Protein AF-A0A543Q0C8-F1 (afdb_monomer_lite)

Structure (mmCIF, N/CA/C/O backbone):
data_AF-A0A543Q0C8-F1
#
_entry.id   AF-A0A543Q0C8-F1
#
loop_
_atom_site.group_PDB
_atom_site.id
_atom_site.type_symbol
_atom_site.label_atom_id
_atom_site.label_alt_id
_atom_site.label_comp_id
_atom_site.label_asym_id
_atom_site.label_entity_id
_atom_site.label_seq_id
_atom_site.pdbx_PDB_ins_code
_atom_site.Cartn_x
_atom_site.Cartn_y
_atom_site.Cartn_z
_atom_site.occupancy
_atom_site.B_iso_or_equiv
_atom_site.auth_seq_id
_atom_site.auth_comp_id
_atom_site.auth_asym_id
_atom_site.auth_atom_id
_atom_site.pdbx_PDB_model_num
ATOM 1 N N . MET A 1 1 ? -1.172 13.233 18.278 1.00 73.12 1 MET A N 1
ATOM 2 C CA . MET A 1 1 ? -0.897 12.724 16.924 1.00 73.12 1 MET A CA 1
ATOM 3 C C . MET A 1 1 ? -1.511 11.347 16.857 1.00 73.12 1 MET A C 1
ATOM 5 O O . MET A 1 1 ? -1.367 10.619 17.837 1.00 73.12 1 MET A O 1
ATOM 9 N N . ASN A 1 2 ? -2.264 11.038 15.807 1.00 89.25 2 ASN A N 1
ATOM 10 C CA . ASN A 1 2 ? -2.853 9.710 15.684 1.00 89.25 2 ASN A CA 1
ATOM 11 C C . ASN A 1 2 ? -1.781 8.700 15.258 1.00 89.25 2 ASN A C 1
ATOM 13 O O . ASN A 1 2 ? -0.833 9.066 14.570 1.00 89.25 2 ASN A O 1
ATOM 17 N N . ILE A 1 3 ? -1.917 7.433 15.650 1.00 91.69 3 ILE A N 1
ATOM 18 C CA . ILE A 1 3 ? -0.875 6.421 15.409 1.00 91.69 3 ILE A CA 1
ATOM 19 C C . ILE A 1 3 ? -0.605 6.180 13.914 1.00 91.69 3 ILE A C 1
ATOM 21 O O . ILE A 1 3 ? 0.536 6.011 13.512 1.00 91.69 3 ILE A O 1
ATOM 25 N N . TRP A 1 4 ? -1.637 6.277 13.071 1.00 92.50 4 TRP A N 1
ATOM 26 C CA . TRP A 1 4 ? -1.532 6.164 11.608 1.00 92.50 4 TRP A CA 1
ATOM 27 C C . TRP A 1 4 ? -0.962 7.418 10.915 1.00 92.50 4 TRP A C 1
ATOM 29 O O . TRP A 1 4 ? -0.720 7.413 9.707 1.00 92.50 4 TRP A O 1
ATOM 39 N N . GLU A 1 5 ? -0.773 8.512 11.653 1.00 93.38 5 GLU A N 1
ATOM 40 C CA . GLU A 1 5 ? -0.102 9.728 11.173 1.00 93.38 5 GLU A CA 1
ATOM 41 C C . GLU A 1 5 ? 1.399 9.713 11.495 1.00 93.38 5 GLU A C 1
ATOM 43 O O . GLU A 1 5 ? 2.120 10.603 11.048 1.00 93.38 5 GLU A O 1
ATOM 48 N N . ASP A 1 6 ? 1.873 8.732 12.272 1.00 94.88 6 ASP A N 1
ATOM 49 C CA . ASP A 1 6 ? 3.286 8.595 12.606 1.00 94.88 6 ASP A CA 1
ATOM 50 C C . ASP A 1 6 ? 4.102 8.205 11.362 1.00 94.88 6 ASP A C 1
ATOM 52 O O . ASP A 1 6 ? 3.805 7.178 10.744 1.00 94.88 6 ASP A O 1
ATOM 56 N N . PRO A 1 7 ? 5.138 8.983 10.985 1.00 93.44 7 PRO A N 1
ATOM 57 C CA . PRO A 1 7 ? 6.001 8.652 9.855 1.00 93.44 7 PRO A CA 1
ATOM 58 C C . PRO A 1 7 ? 6.653 7.268 9.956 1.00 93.44 7 PRO A C 1
ATOM 60 O O . PRO A 1 7 ? 6.886 6.635 8.927 1.00 93.44 7 PRO A O 1
ATOM 63 N N . VAL A 1 8 ? 6.941 6.788 11.173 1.00 94.62 8 VAL A N 1
ATOM 64 C CA . VAL A 1 8 ? 7.489 5.441 11.391 1.00 94.62 8 VAL A CA 1
ATOM 65 C C . VAL A 1 8 ? 6.442 4.394 11.029 1.00 94.62 8 VAL A C 1
ATOM 67 O O . VAL A 1 8 ? 6.715 3.528 10.207 1.00 94.62 8 VAL A O 1
ATOM 70 N N . VAL A 1 9 ? 5.212 4.542 11.530 1.00 95.56 9 VAL A N 1
ATOM 71 C CA . VAL A 1 9 ? 4.101 3.631 11.209 1.00 95.56 9 VAL A CA 1
ATOM 72 C C . VAL A 1 9 ? 3.780 3.659 9.713 1.00 95.56 9 VAL A C 1
ATOM 74 O O . VAL A 1 9 ? 3.578 2.614 9.109 1.00 95.56 9 VAL A O 1
ATOM 77 N N . GLN A 1 10 ? 3.783 4.828 9.068 1.00 94.94 10 GLN A N 1
ATOM 78 C CA . GLN A 1 10 ? 3.569 4.935 7.616 1.00 94.94 10 GLN A CA 1
ATOM 79 C C . GLN A 1 10 ? 4.670 4.242 6.804 1.00 94.94 10 GLN A C 1
ATOM 81 O O . GLN A 1 10 ? 4.383 3.641 5.767 1.00 94.94 10 GLN A O 1
ATOM 86 N N . SER A 1 11 ? 5.917 4.302 7.276 1.00 95.00 11 SER A N 1
ATOM 87 C CA . SER A 1 11 ? 7.025 3.554 6.685 1.00 95.00 11 SER A CA 1
ATOM 88 C C . SER A 1 11 ? 6.844 2.046 6.874 1.00 95.00 11 SER A C 1
ATOM 90 O O . SER A 1 11 ? 6.972 1.304 5.903 1.00 95.00 11 SER A O 1
ATOM 92 N N . ASP A 1 12 ? 6.474 1.604 8.078 1.00 95.50 12 ASP A N 1
ATOM 93 C CA . ASP A 1 12 ? 6.226 0.192 8.393 1.00 95.50 12 ASP A CA 1
ATOM 94 C C . ASP A 1 12 ? 5.051 -0.378 7.580 1.00 95.50 12 ASP A C 1
ATOM 96 O O . ASP A 1 12 ? 5.077 -1.536 7.158 1.00 95.50 12 ASP A O 1
ATOM 100 N N . ILE A 1 13 ? 4.033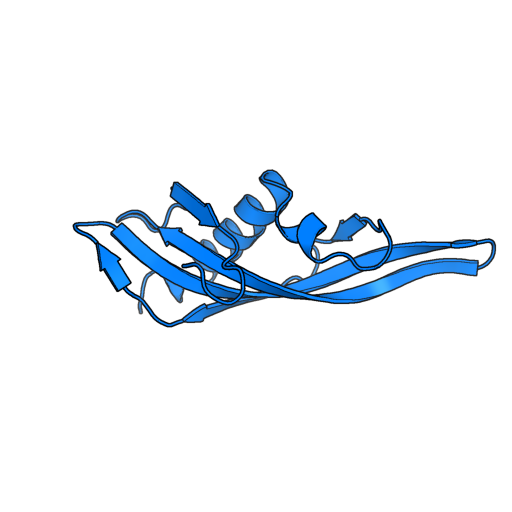 0.443 7.294 1.00 96.19 13 ILE A N 1
ATOM 101 C CA . ILE A 1 13 ? 2.941 0.091 6.380 1.00 96.19 13 ILE A CA 1
ATOM 102 C C . ILE A 1 13 ? 3.488 -0.188 4.982 1.00 96.19 13 ILE A C 1
ATOM 104 O O . ILE A 1 13 ? 3.187 -1.237 4.419 1.00 96.19 13 ILE A O 1
ATOM 108 N N . LEU A 1 14 ? 4.304 0.706 4.418 1.00 95.50 14 LEU A N 1
ATOM 109 C CA . LEU A 1 14 ? 4.895 0.489 3.093 1.00 95.50 14 LEU A CA 1
ATOM 110 C C . LEU A 1 14 ? 5.754 -0.781 3.053 1.00 95.50 14 LEU A C 1
ATOM 112 O O . LEU A 1 14 ? 5.648 -1.548 2.095 1.00 95.50 14 LEU A O 1
ATOM 116 N N . ASP A 1 15 ? 6.541 -1.030 4.100 1.00 95.25 15 ASP A N 1
ATOM 117 C CA . ASP A 1 15 ? 7.384 -2.223 4.215 1.00 95.25 15 ASP A CA 1
ATOM 118 C C . ASP A 1 15 ? 6.530 -3.500 4.267 1.00 95.25 15 ASP A C 1
ATOM 120 O O . ASP A 1 15 ? 6.817 -4.483 3.578 1.00 95.25 15 ASP A O 1
ATOM 124 N N . TYR A 1 16 ? 5.420 -3.475 5.012 1.00 95.50 16 TYR A N 1
ATOM 125 C CA . TYR A 1 16 ? 4.455 -4.573 5.037 1.00 95.50 16 TYR A CA 1
ATOM 126 C C . TYR A 1 16 ? 3.835 -4.814 3.653 1.00 95.50 16 TYR A C 1
ATOM 128 O O . TYR A 1 16 ? 3.762 -5.956 3.191 1.00 95.50 16 TYR A O 1
ATOM 136 N N . LEU A 1 17 ? 3.399 -3.755 2.962 1.00 93.44 17 LEU A N 1
ATOM 137 C CA . LEU A 1 17 ? 2.787 -3.859 1.633 1.00 93.44 17 LEU A CA 1
ATOM 138 C C . LEU A 1 17 ? 3.768 -4.405 0.587 1.00 93.44 17 LEU A C 1
ATOM 140 O O . LEU A 1 17 ? 3.364 -5.196 -0.270 1.00 93.44 17 LEU A O 1
ATOM 144 N N . GLU A 1 18 ? 5.043 -4.021 0.659 1.00 92.12 18 GLU A N 1
ATOM 145 C CA . GLU A 1 18 ? 6.111 -4.576 -0.175 1.00 92.12 18 GLU A CA 1
ATOM 146 C C . GLU A 1 18 ? 6.344 -6.059 0.143 1.00 92.12 18 GLU A C 1
ATOM 148 O O . GLU A 1 18 ? 6.289 -6.902 -0.757 1.00 92.12 18 GLU A O 1
ATOM 153 N N . GLN A 1 19 ? 6.507 -6.406 1.426 1.00 93.00 19 GLN A N 1
ATOM 154 C CA . GLN A 1 19 ? 6.739 -7.782 1.877 1.00 93.00 19 GLN A CA 1
ATOM 155 C C . GLN A 1 19 ? 5.600 -8.730 1.470 1.00 93.00 19 GLN A C 1
ATOM 157 O O . GLN A 1 19 ? 5.842 -9.891 1.128 1.00 93.00 19 GLN A O 1
ATOM 162 N N . LYS A 1 20 ? 4.351 -8.249 1.499 1.00 93.00 20 LYS A N 1
ATOM 163 C CA . LYS A 1 20 ? 3.160 -9.004 1.079 1.00 93.00 20 LYS A CA 1
ATOM 164 C C . LYS A 1 20 ? 2.876 -8.933 -0.421 1.00 93.00 20 LYS A C 1
ATOM 166 O O . LYS A 1 20 ? 1.871 -9.486 -0.859 1.00 93.00 20 LYS A O 1
ATOM 171 N N . GLN A 1 21 ? 3.742 -8.287 -1.205 1.00 89.56 21 GLN A N 1
ATOM 172 C CA . GLN A 1 21 ? 3.583 -8.090 -2.650 1.00 89.56 21 GLN A CA 1
ATOM 173 C C . GLN A 1 21 ? 2.283 -7.361 -3.037 1.00 89.56 21 GLN A C 1
ATOM 175 O O . GLN A 1 21 ? 1.814 -7.460 -4.171 1.00 89.56 21 GLN A O 1
ATOM 180 N N . LEU A 1 22 ? 1.699 -6.583 -2.122 1.00 89.81 22 LEU A N 1
ATOM 181 C CA . LEU A 1 22 ? 0.496 -5.802 -2.402 1.00 89.81 22 LEU A CA 1
ATOM 182 C C . LEU A 1 22 ? 0.804 -4.636 -3.341 1.00 89.81 22 LEU A C 1
ATOM 184 O O . LEU A 1 22 ? 0.000 -4.364 -4.228 1.00 89.81 22 LEU A O 1
ATOM 188 N N . LEU A 1 23 ? 1.988 -4.018 -3.235 1.00 88.75 23 LEU A N 1
ATOM 189 C CA . LEU A 1 23 ? 2.425 -2.980 -4.183 1.00 88.75 23 LEU A CA 1
ATOM 190 C C . LEU A 1 23 ? 2.459 -3.499 -5.630 1.00 88.75 23 LEU A C 1
ATOM 192 O O . LEU A 1 23 ? 2.053 -2.794 -6.552 1.00 88.75 23 LEU A O 1
ATOM 196 N N . ALA A 1 24 ? 2.847 -4.763 -5.831 1.00 88.00 24 ALA A N 1
ATOM 197 C CA . ALA A 1 24 ? 2.869 -5.399 -7.149 1.00 88.00 24 ALA A CA 1
ATOM 198 C C . ALA A 1 24 ? 1.469 -5.551 -7.775 1.00 88.00 24 ALA A C 1
ATOM 200 O O . ALA A 1 24 ? 1.355 -5.725 -8.981 1.00 88.00 24 ALA A O 1
ATOM 201 N N . SER A 1 25 ? 0.390 -5.446 -6.991 1.00 89.06 25 SER A N 1
ATOM 202 C CA . SER A 1 25 ? -0.979 -5.448 -7.533 1.00 89.06 25 SER A CA 1
ATOM 203 C C . SER A 1 25 ? -1.341 -4.143 -8.256 1.00 89.06 25 SER A C 1
ATOM 205 O O . SER A 1 25 ? -2.358 -4.095 -8.944 1.00 89.06 25 SER A O 1
ATOM 207 N N . PHE A 1 26 ? -0.527 -3.095 -8.097 1.00 88.81 26 PHE A N 1
ATOM 208 C CA . PHE A 1 26 ? -0.725 -1.771 -8.697 1.00 88.81 26 PHE A CA 1
ATOM 209 C C . PHE A 1 26 ? 0.278 -1.464 -9.809 1.00 88.81 26 PHE A C 1
ATOM 211 O O . PHE A 1 26 ? 0.252 -0.372 -10.372 1.00 88.81 26 PHE A O 1
ATOM 218 N N . THR A 1 27 ? 1.177 -2.397 -10.126 1.00 89.00 27 THR A N 1
ATOM 219 C CA . THR A 1 27 ? 2.124 -2.223 -11.226 1.00 89.00 27 THR A CA 1
ATOM 220 C C . THR A 1 27 ? 1.420 -2.435 -12.563 1.00 89.00 27 THR A C 1
ATOM 222 O O . THR A 1 27 ? 0.508 -3.251 -12.708 1.00 89.00 27 THR A O 1
ATOM 225 N N . SER A 1 28 ? 1.809 -1.641 -13.554 1.00 79.81 28 SER A N 1
ATOM 226 C CA . SER A 1 28 ? 1.066 -1.505 -14.807 1.00 79.81 28 SER A CA 1
ATOM 227 C C . SER A 1 28 ? 1.517 -2.479 -15.895 1.00 79.81 28 SER A C 1
ATOM 229 O O . SER A 1 28 ? 0.734 -2.800 -16.791 1.00 79.81 28 SER A O 1
ATOM 231 N N . MET A 1 29 ? 2.769 -2.952 -15.843 1.00 74.19 29 MET A N 1
ATOM 232 C CA . MET A 1 29 ? 3.391 -3.686 -16.955 1.00 74.19 29 MET A CA 1
ATOM 233 C C . MET A 1 29 ? 4.256 -4.871 -16.511 1.00 74.19 29 MET A C 1
ATOM 235 O O . MET A 1 29 ? 5.169 -5.283 -17.225 1.00 74.19 29 MET A O 1
ATOM 239 N N . GLY A 1 30 ? 3.980 -5.439 -15.334 1.00 75.25 30 GLY A N 1
ATOM 240 C CA . GLY A 1 30 ? 4.823 -6.496 -14.767 1.00 75.25 30 GLY A CA 1
ATOM 241 C C . GLY A 1 30 ? 6.212 -5.994 -14.361 1.00 75.25 30 GLY A C 1
ATOM 242 O O . GLY A 1 30 ? 7.146 -6.791 -14.271 1.00 75.25 30 GLY A O 1
AT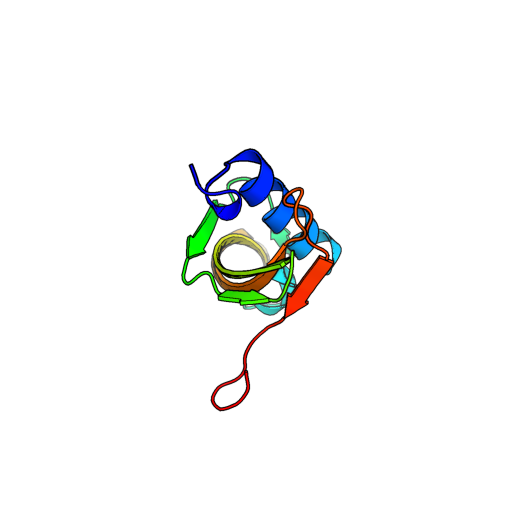OM 243 N N . GLY A 1 31 ? 6.353 -4.682 -14.146 1.00 84.62 31 GLY A N 1
ATOM 244 C CA . GLY A 1 31 ? 7.547 -4.086 -13.575 1.00 84.62 31 GLY A CA 1
ATOM 245 C C . GLY A 1 31 ? 7.686 -4.382 -12.085 1.00 84.62 31 GLY A C 1
ATOM 246 O O . GLY A 1 31 ? 6.793 -4.929 -11.430 1.00 84.62 31 GLY A O 1
ATOM 247 N N . VAL A 1 32 ? 8.843 -4.012 -11.549 1.00 89.56 32 VAL A N 1
ATOM 248 C CA . VAL A 1 32 ? 9.194 -4.214 -10.142 1.00 89.56 32 VAL A CA 1
ATOM 249 C C . VAL A 1 32 ? 8.837 -2.956 -9.362 1.00 89.56 32 VAL A C 1
ATOM 251 O O . VAL A 1 32 ? 9.302 -1.867 -9.694 1.00 89.56 32 VAL A O 1
ATOM 254 N N . ALA A 1 33 ? 8.015 -3.097 -8.324 1.00 90.69 33 ALA A N 1
ATOM 255 C CA . ALA A 1 33 ? 7.730 -2.004 -7.402 1.00 90.69 33 ALA A CA 1
ATOM 256 C C . ALA A 1 33 ? 9.008 -1.596 -6.651 1.00 90.69 33 ALA A C 1
ATOM 258 O O . ALA A 1 33 ? 9.727 -2.451 -6.139 1.00 90.69 33 ALA A O 1
ATOM 259 N N . LEU A 1 34 ? 9.282 -0.295 -6.586 1.00 90.38 34 LEU A N 1
ATOM 260 C CA . LEU A 1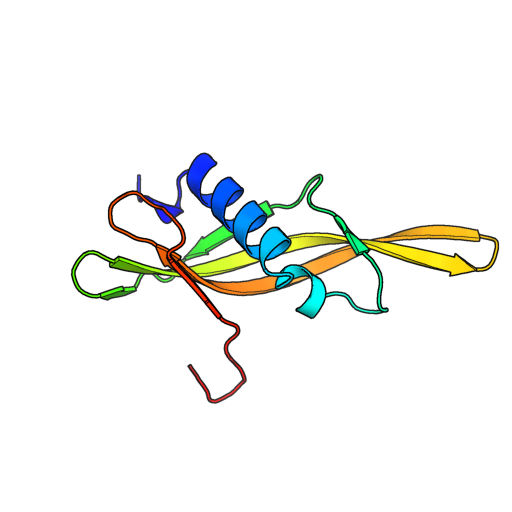 34 ? 10.402 0.284 -5.859 1.00 90.38 34 LEU A CA 1
ATOM 261 C C . LEU A 1 34 ? 9.897 0.953 -4.585 1.00 90.38 34 LEU A C 1
ATOM 263 O O . LEU A 1 34 ? 9.065 1.859 -4.618 1.00 90.38 34 LEU A O 1
ATOM 267 N N . ARG A 1 35 ? 10.469 0.536 -3.458 1.00 88.19 35 ARG A N 1
ATOM 268 C CA . ARG A 1 35 ? 10.242 1.149 -2.148 1.00 88.19 35 ARG A CA 1
ATOM 269 C C . ARG A 1 35 ? 10.904 2.518 -1.989 1.00 88.19 35 ARG A C 1
ATOM 271 O O . ARG A 1 35 ? 10.455 3.340 -1.185 1.00 88.19 35 ARG A O 1
ATOM 278 N N . GLU A 1 36 ? 11.983 2.755 -2.730 1.00 87.56 36 GLU A N 1
ATOM 279 C CA . GLU A 1 36 ? 12.731 4.010 -2.710 1.00 87.56 36 GLU A CA 1
ATOM 280 C C . GLU A 1 36 ? 11.830 5.178 -3.137 1.00 87.56 36 GLU A C 1
ATOM 282 O O . GLU A 1 36 ? 11.228 5.154 -4.207 1.00 87.56 36 GLU A O 1
ATOM 287 N N . GLY A 1 37 ? 11.723 6.201 -2.285 1.00 85.50 37 GLY A N 1
ATOM 288 C CA . GLY A 1 37 ? 10.901 7.383 -2.560 1.00 85.50 37 GLY A CA 1
ATOM 289 C C . GLY A 1 37 ? 9.388 7.172 -2.434 1.00 85.50 37 GLY A C 1
ATOM 290 O O . GLY A 1 37 ? 8.647 8.128 -2.664 1.00 85.50 37 GLY A O 1
ATOM 291 N N . ALA A 1 38 ? 8.931 5.975 -2.047 1.00 93.00 38 ALA A N 1
ATOM 292 C CA . ALA A 1 38 ? 7.516 5.706 -1.825 1.00 93.00 38 ALA A CA 1
ATOM 293 C C . ALA A 1 38 ? 6.966 6.513 -0.638 1.00 93.00 38 ALA A C 1
ATOM 295 O O . ALA A 1 38 ? 7.641 6.669 0.386 1.00 93.00 38 ALA A O 1
ATOM 296 N N . GLN A 1 39 ? 5.734 7.000 -0.768 1.00 94.69 39 GLN A N 1
ATOM 297 C CA . GLN A 1 39 ? 5.034 7.748 0.275 1.00 94.69 39 GLN A CA 1
ATOM 298 C C . GLN A 1 39 ? 3.712 7.065 0.609 1.00 94.69 39 GLN A C 1
ATOM 300 O O . GLN A 1 39 ? 3.107 6.403 -0.232 1.00 94.69 39 GLN A O 1
ATOM 305 N N . CYS A 1 40 ? 3.271 7.225 1.853 1.00 94.81 40 CYS A N 1
ATOM 306 C CA . CYS A 1 40 ? 2.023 6.668 2.351 1.00 94.81 40 CYS A CA 1
ATOM 307 C C . CYS A 1 40 ? 1.291 7.714 3.185 1.00 94.81 40 CYS A C 1
ATOM 309 O O . CYS A 1 40 ? 1.884 8.378 4.031 1.00 94.81 40 CYS A O 1
ATOM 311 N N . HIS A 1 41 ? -0.010 7.838 2.958 1.00 96.00 41 HIS A N 1
ATOM 312 C CA . HIS A 1 41 ? -0.895 8.709 3.707 1.00 96.00 41 HIS A CA 1
ATOM 313 C C . HIS A 1 41 ? -2.157 7.945 4.099 1.00 96.00 41 HIS A C 1
ATOM 315 O O . HIS A 1 41 ? -2.885 7.455 3.237 1.00 96.00 41 HIS A O 1
ATOM 321 N N . CYS A 1 42 ? -2.428 7.859 5.399 1.00 95.44 42 CYS A N 1
ATOM 322 C CA . CYS A 1 42 ? -3.559 7.107 5.933 1.00 95.44 42 CYS A CA 1
ATOM 323 C C . CYS A 1 42 ? -4.650 8.034 6.475 1.00 95.44 42 CYS A C 1
ATOM 325 O O . CYS A 1 42 ? -4.374 9.052 7.110 1.00 95.44 42 CYS A O 1
ATOM 327 N N . SER A 1 43 ? -5.902 7.667 6.219 1.00 94.50 43 SER A N 1
ATOM 328 C CA . SER A 1 43 ? -7.096 8.447 6.548 1.00 94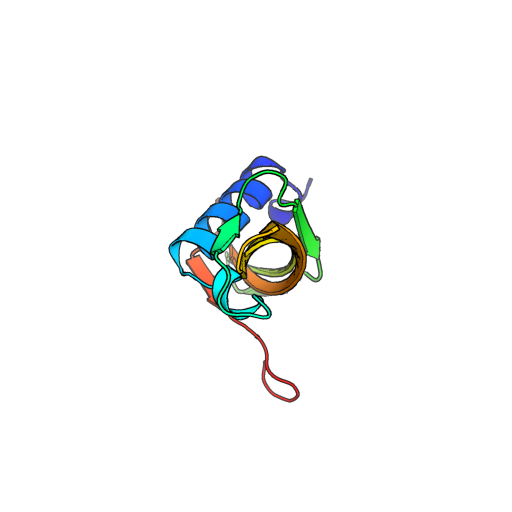.50 43 SER A CA 1
ATOM 329 C C . SER A 1 43 ? -8.276 7.523 6.875 1.00 94.50 43 SER A C 1
ATOM 331 O O . SER A 1 43 ? -8.134 6.303 6.839 1.00 94.50 43 SER A O 1
ATOM 333 N N . LEU A 1 44 ? -9.440 8.103 7.190 1.00 93.19 44 LEU A N 1
ATOM 334 C CA . LEU A 1 44 ? -10.691 7.374 7.459 1.00 93.19 44 LEU A CA 1
ATOM 335 C C . LEU A 1 44 ? -10.550 6.272 8.534 1.00 93.19 44 LEU A C 1
ATOM 337 O O . LEU A 1 44 ? -10.803 5.105 8.242 1.00 93.19 44 LEU A O 1
ATOM 341 N N . PRO A 1 45 ? -10.134 6.616 9.766 1.00 95.00 45 PRO A N 1
ATOM 342 C CA . PRO A 1 45 ? -9.971 5.629 10.824 1.00 95.00 45 PRO A CA 1
ATOM 343 C C . PRO A 1 45 ? -11.320 5.052 11.277 1.00 95.00 45 PRO A C 1
ATOM 345 O O . PRO A 1 45 ? -12.257 5.789 11.591 1.00 95.00 45 PRO A O 1
ATOM 348 N N . GLU A 1 46 ? -11.379 3.731 11.387 1.00 95.38 46 GLU A N 1
ATOM 349 C CA . GLU A 1 46 ? -12.463 2.969 11.998 1.00 95.38 46 GLU A CA 1
ATOM 350 C C . GLU A 1 46 ? -11.904 2.137 13.156 1.00 95.38 46 GLU A C 1
ATOM 352 O O . GLU A 1 46 ? -10.998 1.326 12.982 1.00 95.38 46 GLU A O 1
ATOM 357 N N . HIS A 1 47 ? -12.438 2.330 14.360 1.00 93.88 47 HIS A N 1
ATOM 358 C CA . HIS A 1 47 ? -11.982 1.606 15.545 1.00 93.88 47 HIS A CA 1
ATOM 359 C C . HIS A 1 47 ? -12.766 0.305 15.734 1.00 93.88 47 HIS A C 1
ATOM 361 O O . HIS A 1 47 ? -13.992 0.324 15.852 1.00 93.88 47 HIS A O 1
ATOM 367 N N . VAL A 1 48 ? -12.049 -0.815 15.843 1.00 92.44 48 VAL A N 1
ATOM 368 C CA . VAL A 1 48 ? -12.618 -2.150 16.069 1.00 92.44 48 VAL A CA 1
ATOM 369 C C . VAL A 1 48 ? -11.960 -2.758 17.307 1.00 92.44 48 VAL A C 1
ATOM 371 O O . VAL A 1 48 ? -10.879 -3.340 17.255 1.00 92.44 48 VAL A O 1
ATOM 374 N N . GLY A 1 49 ? -12.602 -2.593 18.465 1.00 92.62 49 GLY A N 1
ATOM 375 C CA . GLY A 1 49 ? -12.010 -2.982 19.747 1.00 92.62 49 GLY A CA 1
ATOM 376 C C . GLY A 1 49 ? -10.757 -2.156 20.056 1.00 92.62 49 GLY A C 1
ATOM 377 O O . GLY A 1 49 ? -10.850 -0.940 20.204 1.00 92.62 49 GLY A O 1
ATOM 378 N N . ASN A 1 50 ? -9.602 -2.822 20.151 1.00 93.44 50 ASN A N 1
ATOM 379 C CA . ASN A 1 50 ? -8.297 -2.180 20.372 1.00 93.44 50 ASN A CA 1
ATOM 380 C C . ASN A 1 50 ? -7.508 -1.955 19.069 1.00 93.44 50 ASN A C 1
ATOM 382 O O . ASN A 1 50 ? -6.376 -1.481 19.121 1.00 93.44 50 ASN A O 1
ATOM 386 N N . GLU A 1 51 ? -8.075 -2.332 17.926 1.00 95.44 51 GLU A N 1
ATOM 387 C CA . GLU A 1 51 ? -7.469 -2.157 16.610 1.00 95.44 51 GLU A CA 1
ATOM 388 C C . GLU A 1 51 ? -8.063 -0.927 15.916 1.00 95.44 51 GLU A C 1
ATOM 390 O O . GLU A 1 51 ? -9.166 -0.464 16.237 1.00 95.44 51 GLU A O 1
ATOM 395 N N . VAL A 1 52 ? -7.338 -0.408 14.930 1.00 95.94 52 VAL A N 1
ATOM 396 C CA . VAL A 1 52 ? -7.832 0.633 14.030 1.00 95.94 52 VAL A CA 1
ATOM 397 C C . VAL A 1 52 ? -7.631 0.201 12.585 1.00 95.94 52 VAL A C 1
ATOM 399 O O . VAL A 1 52 ? -6.558 -0.253 12.196 1.00 95.94 52 VAL A O 1
ATOM 402 N N . ILE A 1 53 ? -8.681 0.327 11.786 1.00 96.31 53 ILE A N 1
ATOM 403 C CA . ILE A 1 53 ? -8.652 0.135 10.342 1.00 96.31 53 ILE A CA 1
ATOM 404 C C . ILE A 1 53 ? -8.544 1.518 9.707 1.00 96.31 53 ILE A C 1
ATOM 406 O O . ILE A 1 53 ? -9.288 2.424 10.067 1.00 96.31 53 ILE A O 1
ATOM 410 N N . VAL A 1 54 ? -7.614 1.695 8.777 1.00 96.06 54 VAL A N 1
ATOM 411 C CA . VAL A 1 54 ? -7.394 2.955 8.058 1.00 96.06 54 VAL A CA 1
ATOM 412 C C . VAL A 1 54 ? -7.323 2.704 6.558 1.00 96.06 54 VAL A C 1
ATOM 414 O O . VAL A 1 54 ? -6.878 1.646 6.116 1.00 96.06 54 VAL A O 1
ATOM 417 N N . LEU A 1 55 ? -7.724 3.693 5.763 1.00 95.88 55 LEU A N 1
ATOM 418 C CA . LEU A 1 55 ? -7.488 3.712 4.323 1.00 95.88 55 LEU A CA 1
ATOM 419 C C . LEU A 1 55 ? -6.166 4.425 4.040 1.00 95.88 55 LEU A C 1
ATOM 421 O O . LEU A 1 55 ? -6.066 5.641 4.220 1.00 95.88 55 LEU A O 1
ATOM 425 N N . CYS A 1 56 ? -5.173 3.682 3.561 1.00 95.75 56 CYS A N 1
ATOM 426 C CA . CYS A 1 56 ? -3.869 4.211 3.189 1.00 95.75 56 CYS A CA 1
ATOM 427 C C . CYS A 1 56 ? -3.758 4.362 1.671 1.00 95.75 56 CYS A C 1
ATOM 429 O O . CYS A 1 56 ? -3.895 3.398 0.916 1.00 95.75 56 CYS A O 1
ATOM 431 N N . GLN A 1 57 ? -3.508 5.592 1.236 1.00 95.38 57 GLN A N 1
ATOM 432 C CA . GLN A 1 57 ? -3.138 5.940 -0.129 1.00 95.38 57 GLN A CA 1
ATOM 433 C C . GLN A 1 57 ? -1.619 5.982 -0.212 1.00 95.38 57 GLN A C 1
ATOM 435 O O . GLN A 1 57 ? -0.971 6.537 0.674 1.00 95.38 57 GLN A O 1
ATOM 440 N N . PHE A 1 58 ? -1.047 5.418 -1.264 1.00 94.12 58 PHE A N 1
ATOM 441 C CA . PHE A 1 58 ? 0.398 5.409 -1.442 1.00 94.12 58 PHE A CA 1
ATOM 442 C C . PHE A 1 58 ? 0.778 5.689 -2.887 1.00 94.12 58 PHE A C 1
ATOM 444 O O . PHE A 1 58 ? 0.036 5.358 -3.816 1.00 94.12 58 PHE A O 1
ATOM 451 N N . ASP A 1 59 ? 1.954 6.276 -3.061 1.00 94.94 59 ASP A N 1
ATOM 452 C CA . ASP A 1 59 ? 2.617 6.427 -4.347 1.00 94.94 59 ASP A CA 1
ATOM 453 C C . ASP A 1 59 ? 4.023 5.841 -4.282 1.00 94.94 59 ASP A C 1
ATOM 455 O O . ASP A 1 59 ? 4.692 5.900 -3.251 1.00 94.94 59 ASP A O 1
ATOM 459 N N . PHE A 1 60 ? 4.451 5.230 -5.379 1.00 94.50 60 PHE A N 1
ATOM 460 C CA . PHE A 1 60 ? 5.752 4.582 -5.495 1.00 94.50 60 PHE A CA 1
ATOM 461 C C . PHE A 1 60 ? 6.205 4.574 -6.957 1.00 94.50 60 PHE A C 1
ATOM 463 O O . PHE A 1 60 ? 5.429 4.888 -7.864 1.00 94.50 60 PHE A O 1
ATOM 470 N N . GLU A 1 61 ? 7.465 4.231 -7.201 1.00 94.38 61 GLU A N 1
ATOM 471 C CA . GLU A 1 61 ? 7.980 4.051 -8.559 1.00 94.38 61 GLU A CA 1
ATOM 472 C C . GLU A 1 61 ? 7.930 2.569 -8.957 1.00 94.38 61 GLU A C 1
ATOM 474 O O . GLU A 1 61 ? 8.256 1.688 -8.174 1.00 94.38 61 GLU A O 1
ATOM 479 N N . GLU A 1 62 ? 7.541 2.270 -10.188 1.00 93.19 62 GLU A N 1
ATOM 480 C CA . GLU A 1 62 ? 7.666 0.961 -10.826 1.00 93.19 62 GLU A CA 1
ATOM 481 C C . GLU A 1 62 ? 8.831 1.020 -11.813 1.00 93.19 62 GLU A C 1
ATOM 483 O O . GLU A 1 62 ? 8.875 1.902 -12.674 1.00 93.19 62 GLU A O 1
ATOM 488 N N . LEU A 1 63 ? 9.758 0.068 -11.714 1.00 92.31 63 LEU A N 1
ATOM 489 C CA . LEU A 1 63 ? 10.818 -0.130 -12.693 1.00 92.31 63 LEU A CA 1
ATOM 490 C C . LEU A 1 63 ? 10.343 -1.094 -13.784 1.00 92.31 63 LEU A C 1
ATOM 492 O O . LEU A 1 63 ? 10.074 -2.264 -13.507 1.00 92.31 63 LEU A O 1
ATOM 496 N N . VAL A 1 64 ? 10.254 -0.611 -15.022 1.00 90.81 64 VAL A N 1
ATOM 497 C CA . VAL A 1 64 ? 9.765 -1.379 -16.174 1.00 90.81 64 VAL A CA 1
ATOM 498 C C . VAL A 1 64 ? 10.868 -1.532 -17.222 1.00 90.81 64 VAL A C 1
ATOM 500 O O . VAL A 1 64 ? 11.407 -0.519 -17.676 1.00 90.81 64 VAL A O 1
ATOM 503 N N . PRO A 1 65 ? 11.177 -2.758 -17.678 1.00 86.56 65 PRO A N 1
ATOM 504 C CA . PRO A 1 65 ? 12.131 -2.958 -18.762 1.00 86.56 65 PRO A CA 1
ATOM 505 C C . PRO A 1 65 ? 11.553 -2.457 -20.092 1.00 86.56 65 PRO A C 1
ATOM 507 O O . PRO A 1 65 ? 10.524 -2.950 -20.558 1.00 86.56 65 PRO A O 1
ATOM 510 N N . PHE A 1 66 ? 12.228 -1.502 -20.741 1.00 83.81 66 PHE A N 1
ATOM 511 C CA . PHE A 1 66 ? 11.779 -0.914 -22.008 1.00 83.81 66 PHE A CA 1
ATOM 512 C C . PHE A 1 66 ? 12.719 -1.256 -23.174 1.00 83.81 66 PHE A C 1
ATOM 514 O O . PHE A 1 66 ? 13.371 -0.403 -23.783 1.00 83.81 66 PHE A O 1
ATOM 521 N N . GLY A 1 67 ? 12.788 -2.549 -23.504 1.00 80.44 67 GLY A N 1
ATOM 522 C CA . GLY A 1 67 ? 13.569 -3.053 -24.637 1.00 80.44 67 GLY A CA 1
ATOM 523 C C . GLY A 1 67 ? 15.037 -2.605 -24.601 1.00 80.44 67 GLY A C 1
ATOM 524 O O . GLY A 1 67 ? 15.686 -2.637 -23.561 1.00 80.44 67 GLY A O 1
ATOM 525 N N . ALA A 1 68 ? 15.571 -2.168 -25.745 1.00 76.88 68 ALA A N 1
ATOM 526 C CA . ALA A 1 68 ? 16.963 -1.720 -25.862 1.00 76.88 68 ALA A CA 1
ATOM 527 C C . ALA A 1 68 ? 17.239 -0.332 -25.246 1.00 76.88 68 ALA A C 1
ATOM 529 O O . ALA A 1 68 ? 18.392 0.092 -25.212 1.00 76.88 68 ALA A O 1
ATOM 530 N N . ALA A 1 69 ? 16.207 0.386 -24.787 1.00 77.75 69 ALA A N 1
ATOM 531 C CA . ALA A 1 69 ? 16.352 1.723 -24.210 1.00 77.75 69 ALA A CA 1
ATOM 532 C C . ALA A 1 69 ? 16.696 1.707 -22.708 1.00 77.75 69 ALA A C 1
ATOM 534 O O . ALA A 1 69 ? 16.955 2.767 -22.142 1.00 77.75 69 ALA A O 1
ATOM 535 N N . GLY A 1 70 ? 16.726 0.524 -22.081 1.00 81.88 70 GLY A N 1
ATOM 536 C CA . GLY A 1 70 ? 16.953 0.360 -20.645 1.00 81.88 70 GLY A CA 1
ATOM 537 C C . GLY A 1 70 ? 15.672 0.467 -19.818 1.00 81.88 70 GLY A C 1
ATOM 538 O O . GLY A 1 70 ? 14.571 0.606 -20.355 1.00 81.88 70 GLY A O 1
ATOM 539 N N . ASP A 1 71 ? 15.822 0.360 -18.501 1.00 88.62 71 ASP A N 1
ATOM 540 C CA . ASP A 1 71 ? 14.692 0.391 -17.576 1.00 88.62 71 ASP A CA 1
ATOM 541 C C . ASP A 1 71 ? 14.137 1.813 -17.420 1.00 88.62 71 ASP A C 1
ATOM 543 O O . ASP A 1 71 ? 14.886 2.788 -17.311 1.00 88.62 71 ASP A O 1
ATOM 547 N N . GLN A 1 72 ? 12.811 1.933 -17.380 1.00 90.31 72 GLN A N 1
ATOM 548 C CA . GLN A 1 72 ? 12.108 3.182 -17.103 1.00 90.31 72 GLN A CA 1
ATOM 549 C C . GLN A 1 72 ? 11.442 3.151 -15.735 1.00 90.31 72 GLN A C 1
ATOM 551 O O . GLN A 1 72 ? 10.948 2.116 -15.299 1.00 90.31 72 GLN A O 1
ATOM 556 N N . ARG A 1 73 ? 11.407 4.311 -15.076 1.00 92.56 73 ARG A N 1
ATOM 557 C CA . ARG A 1 73 ? 10.694 4.515 -13.813 1.00 92.56 73 ARG A CA 1
ATOM 558 C C . ARG A 1 73 ? 9.345 5.160 -14.097 1.00 92.56 73 ARG A C 1
ATOM 560 O O . ARG A 1 73 ? 9.289 6.236 -14.689 1.00 92.56 73 ARG A O 1
ATOM 567 N N . LEU A 1 74 ? 8.271 4.508 -13.677 1.00 91.88 74 LEU A N 1
ATOM 568 C CA . LEU A 1 74 ? 6.903 5.002 -13.807 1.00 91.88 74 LEU A CA 1
ATOM 569 C C . LEU A 1 74 ? 6.307 5.221 -12.426 1.00 91.88 74 LEU A C 1
ATOM 571 O O . LEU A 1 74 ? 6.463 4.381 -11.550 1.00 91.88 74 LEU A O 1
ATOM 575 N N . ARG A 1 75 ? 5.600 6.331 -12.218 1.00 93.44 75 ARG A N 1
ATOM 576 C CA . ARG A 1 75 ? 4.929 6.571 -10.940 1.00 93.44 75 ARG A CA 1
ATOM 577 C C . ARG A 1 75 ? 3.608 5.815 -10.892 1.00 93.44 75 ARG A C 1
ATOM 579 O O . ARG A 1 75 ? 2.751 6.028 -11.746 1.00 93.44 75 ARG A O 1
ATOM 586 N N . GLN A 1 76 ? 3.451 4.990 -9.866 1.00 94.06 76 GLN A N 1
ATOM 587 C CA . GLN A 1 76 ? 2.236 4.249 -9.562 1.00 94.06 76 GLN A CA 1
ATOM 588 C C . GLN A 1 76 ? 1.587 4.780 -8.290 1.00 94.06 76 GLN A C 1
ATOM 590 O O . GLN A 1 76 ? 2.238 5.405 -7.450 1.00 94.06 76 GLN A O 1
ATOM 595 N N . GLN A 1 77 ? 0.282 4.552 -8.177 1.00 93.50 77 GLN A N 1
ATOM 596 C CA . GLN A 1 77 ? -0.519 4.966 -7.033 1.00 93.50 77 GLN A CA 1
ATOM 597 C C . GLN A 1 77 ? -1.523 3.873 -6.691 1.00 93.50 77 GLN A C 1
ATOM 599 O O . GLN A 1 77 ? -2.057 3.208 -7.581 1.00 93.50 77 GLN A O 1
ATOM 604 N N . GLY A 1 78 ? -1.799 3.710 -5.404 1.00 91.69 78 GLY A N 1
ATOM 605 C CA . GLY A 1 78 ? -2.714 2.692 -4.918 1.00 91.69 78 GLY A CA 1
ATOM 606 C C . GLY A 1 78 ? -3.416 3.097 -3.636 1.00 91.69 78 GLY A C 1
ATOM 607 O O . GLY A 1 78 ? -3.082 4.094 -2.995 1.00 91.69 78 GLY A O 1
ATOM 608 N N . GLN A 1 79 ? -4.432 2.314 -3.288 1.00 94.31 79 GLN A N 1
ATOM 609 C CA . GLN A 1 79 ? -5.166 2.450 -2.037 1.00 94.31 79 GLN A CA 1
ATOM 610 C C . GLN A 1 79 ? -5.389 1.072 -1.430 1.00 94.31 79 GLN A C 1
ATOM 612 O O . GLN A 1 79 ? -5.775 0.133 -2.128 1.00 94.31 79 GLN A O 1
ATOM 617 N N . VAL A 1 80 ? -5.163 0.959 -0.128 1.00 94.44 80 VAL A N 1
ATOM 618 C CA . VAL A 1 80 ? -5.298 -0.289 0.623 1.00 94.44 80 VAL A CA 1
ATOM 619 C C . VAL A 1 80 ? -5.878 0.015 1.997 1.00 94.44 80 VAL A C 1
ATOM 621 O O . VAL A 1 80 ? -5.549 1.034 2.607 1.00 94.44 80 VAL A O 1
ATOM 624 N N . HIS A 1 81 ? -6.759 -0.853 2.480 1.00 95.50 81 HIS A N 1
ATOM 625 C CA . HIS A 1 81 ? -7.169 -0.811 3.876 1.00 95.50 81 HIS A CA 1
ATOM 626 C C . HIS A 1 81 ? -6.125 -1.539 4.705 1.00 95.50 81 HIS A C 1
ATOM 628 O O . HIS A 1 81 ? -5.699 -2.633 4.338 1.00 95.50 81 HIS A O 1
ATOM 634 N N . VAL A 1 82 ? -5.722 -0.931 5.810 1.00 96.62 82 VAL A N 1
ATOM 635 C CA . VAL A 1 82 ? -4.712 -1.461 6.718 1.00 96.62 82 VAL A CA 1
ATOM 636 C C . VAL A 1 82 ? -5.319 -1.552 8.100 1.00 96.62 82 VAL A C 1
ATOM 638 O O . VAL A 1 82 ? -5.932 -0.598 8.575 1.00 96.62 82 VAL A O 1
ATOM 641 N N . ARG A 1 83 ? -5.129 -2.692 8.754 1.00 97.06 83 ARG A N 1
ATOM 642 C CA . ARG A 1 83 ? -5.456 -2.874 10.160 1.00 97.06 83 ARG A CA 1
ATOM 643 C C . ARG A 1 83 ? -4.195 -2.738 10.995 1.00 97.06 83 ARG A C 1
ATOM 645 O O . ARG A 1 83 ? -3.217 -3.449 10.770 1.00 97.06 83 ARG A O 1
ATOM 652 N N . LEU A 1 84 ? -4.248 -1.827 11.955 1.00 97.12 84 LEU A N 1
ATOM 653 C CA . LEU A 1 84 ? -3.197 -1.569 12.924 1.00 97.12 84 LEU A CA 1
ATOM 654 C C . LEU A 1 84 ? -3.646 -2.052 14.302 1.00 97.12 84 LEU A C 1
ATOM 656 O O . LEU A 1 84 ? -4.786 -1.815 14.716 1.00 97.12 84 LEU A O 1
ATOM 660 N N . ASP A 1 85 ? -2.740 -2.706 15.018 1.00 95.06 85 ASP A N 1
ATOM 661 C CA . ASP A 1 85 ? -2.935 -3.019 16.428 1.00 95.06 85 ASP A CA 1
ATOM 662 C C . ASP A 1 85 ? -2.774 -1.765 17.313 1.00 95.06 85 ASP A C 1
ATOM 664 O O . ASP A 1 85 ? -2.487 -0.658 16.846 1.00 95.06 85 ASP A O 1
ATOM 668 N N . ALA A 1 86 ? -2.931 -1.936 18.627 1.00 91.69 86 ALA A N 1
ATOM 669 C CA . ALA A 1 86 ? -2.785 -0.846 19.594 1.00 91.69 86 ALA A CA 1
ATOM 670 C C . ALA A 1 86 ? -1.372 -0.220 19.633 1.00 91.69 86 ALA A C 1
ATOM 672 O O . ALA A 1 86 ? -1.208 0.871 20.180 1.00 91.69 86 ALA A O 1
ATOM 673 N N . ASN A 1 87 ? -0.362 -0.897 19.076 1.00 92.62 87 ASN A N 1
ATOM 674 C CA . ASN A 1 87 ? 1.026 -0.444 19.002 1.00 92.62 87 ASN A CA 1
ATOM 675 C C . ASN A 1 87 ? 1.384 0.130 17.623 1.00 92.62 87 ASN A C 1
ATOM 677 O O . ASN A 1 87 ? 2.522 0.552 17.429 1.00 92.62 87 ASN A O 1
ATOM 681 N N . GLY A 1 88 ? 0.442 0.152 16.675 1.00 92.69 88 GLY A N 1
ATOM 682 C CA . GLY A 1 88 ? 0.672 0.643 15.318 1.00 92.69 88 GLY A CA 1
ATOM 683 C C . GLY A 1 88 ? 1.307 -0.392 14.395 1.00 92.69 88 GLY A C 1
ATOM 684 O O . GLY A 1 88 ? 1.719 -0.037 13.295 1.00 92.69 88 GLY A O 1
ATOM 685 N N . GLN A 1 89 ? 1.385 -1.661 14.808 1.00 96.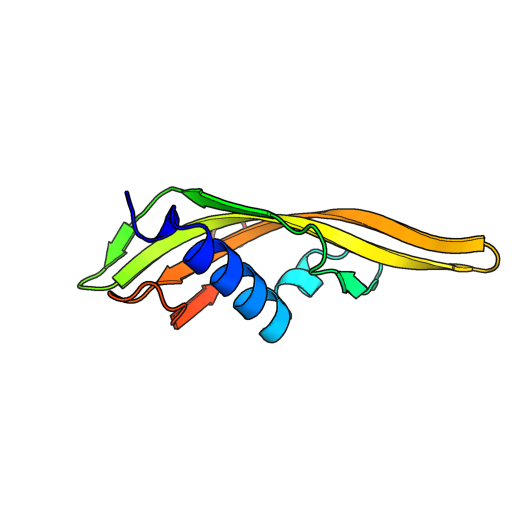12 89 GLN A N 1
ATOM 686 C CA . GLN A 1 89 ? 1.850 -2.738 13.941 1.00 96.12 89 GLN A CA 1
ATOM 687 C C . GLN A 1 89 ? 0.746 -3.163 12.983 1.00 96.12 89 GLN A C 1
ATOM 689 O O . GLN A 1 89 ? -0.412 -3.318 13.374 1.00 96.12 89 GLN A O 1
ATOM 694 N N . VAL A 1 90 ? 1.122 -3.402 11.729 1.00 96.12 90 VAL A N 1
ATOM 695 C CA . VAL A 1 90 ? 0.200 -3.894 10.707 1.00 96.12 90 VAL A CA 1
ATOM 696 C C . VAL A 1 90 ? -0.135 -5.361 10.966 1.00 96.12 90 VAL A C 1
ATOM 698 O O . VAL A 1 90 ? 0.726 -6.234 10.837 1.00 96.12 90 VAL A O 1
ATOM 701 N N . SER A 1 91 ? -1.393 -5.644 11.306 1.00 94.62 91 SER A N 1
ATOM 702 C CA . SER A 1 91 ? -1.883 -7.013 11.492 1.00 94.62 91 SER A CA 1
ATOM 703 C C . SER A 1 91 ? -2.467 -7.601 10.206 1.00 94.62 91 SER A C 1
ATOM 705 O O . SER A 1 91 ? -2.297 -8.794 9.951 1.00 94.62 91 SER A O 1
ATOM 707 N N . ASP A 1 92 ? -3.088 -6.771 9.364 1.00 94.81 92 ASP A N 1
ATOM 708 C CA . ASP A 1 92 ? -3.673 -7.184 8.085 1.00 94.81 92 ASP A CA 1
ATOM 709 C C . ASP A 1 92 ? -3.758 -6.015 7.088 1.00 94.81 92 ASP A C 1
ATOM 711 O O . ASP A 1 92 ? -3.795 -4.848 7.487 1.00 94.81 92 ASP A O 1
ATOM 715 N N . ALA A 1 93 ? -3.819 -6.325 5.792 1.00 95.19 93 ALA A N 1
ATOM 716 C CA . ALA A 1 93 ? -4.057 -5.342 4.740 1.00 95.19 93 ALA A CA 1
ATOM 717 C C . ALA A 1 93 ? -4.810 -5.951 3.551 1.00 95.19 93 ALA A C 1
ATOM 719 O O . ALA A 1 93 ? -4.481 -7.043 3.084 1.00 95.19 93 ALA A O 1
ATOM 720 N N . TRP A 1 94 ? -5.797 -5.229 3.015 1.00 93.56 94 TRP A N 1
ATOM 721 C CA . TRP A 1 94 ? -6.620 -5.719 1.908 1.00 93.56 94 TRP A CA 1
ATOM 722 C C . TRP A 1 94 ? -7.022 -4.634 0.912 1.00 93.56 94 TRP A C 1
ATOM 724 O O . TRP A 1 94 ? -7.174 -3.449 1.218 1.00 93.56 94 TRP A O 1
ATOM 734 N N . LEU A 1 95 ? -7.231 -5.086 -0.322 1.00 89.06 95 LEU A N 1
ATOM 735 C CA . LEU A 1 95 ? -7.750 -4.280 -1.415 1.00 89.06 95 LEU A CA 1
ATOM 736 C C . LEU A 1 95 ? -9.266 -4.376 -1.427 1.00 89.06 95 LEU A C 1
ATOM 738 O O . LEU A 1 95 ? -9.819 -5.468 -1.568 1.00 89.06 95 LEU A O 1
ATOM 742 N N . CYS A 1 96 ? -9.940 -3.237 -1.346 1.00 79.69 96 CYS A N 1
ATOM 743 C CA . CYS A 1 96 ? -11.363 -3.216 -1.627 1.00 79.69 96 CYS A CA 1
ATOM 744 C C . CYS A 1 96 ? -11.607 -3.220 -3.129 1.00 79.69 96 CYS A C 1
ATOM 746 O O . CYS A 1 96 ? -10.998 -2.458 -3.882 1.00 79.69 96 CYS A O 1
ATOM 748 N N . ARG A 1 97 ? -12.538 -4.065 -3.564 1.00 68.62 97 ARG A N 1
ATOM 749 C CA . ARG A 1 97 ? -13.057 -4.020 -4.932 1.00 68.62 97 ARG A CA 1
ATOM 750 C C . ARG A 1 97 ? -14.311 -3.146 -4.958 1.00 68.62 97 ARG A C 1
ATOM 752 O O . ARG A 1 97 ? -14.998 -3.047 -3.941 1.00 68.62 97 ARG A O 1
ATOM 759 N N . PRO A 1 98 ? -14.664 -2.540 -6.104 1.00 56.75 98 PRO A N 1
ATOM 760 C CA . PRO A 1 98 ? -15.941 -1.847 -6.239 1.00 56.75 98 PRO A CA 1
ATOM 761 C C . PRO A 1 98 ? -17.105 -2.753 -5.801 1.00 56.75 98 PRO A C 1
ATOM 763 O O . PRO A 1 98 ? -17.297 -3.828 -6.366 1.00 56.75 98 PRO A O 1
ATOM 766 N N . GLY A 1 99 ? -17.853 -2.333 -4.774 1.00 56.62 99 GLY A N 1
ATOM 767 C CA . GLY A 1 99 ? -18.989 -3.082 -4.214 1.00 56.62 99 GLY A CA 1
ATOM 768 C C . GLY A 1 99 ? -18.649 -4.100 -3.115 1.00 56.62 99 GLY A C 1
ATOM 769 O O . GLY A 1 99 ? -19.543 -4.823 -2.691 1.00 56.62 99 GLY A O 1
ATOM 770 N N . SER A 1 100 ? -17.393 -4.169 -2.663 1.00 54.16 100 SER A N 1
ATOM 771 C CA . SER A 1 100 ? -16.944 -5.080 -1.603 1.00 54.16 100 SER A CA 1
ATOM 772 C C . SER A 1 100 ? -15.800 -4.463 -0.792 1.00 54.16 100 SER A C 1
ATOM 774 O O . SER A 1 100 ? -14.634 -4.553 -1.191 1.00 54.16 100 SER A O 1
ATOM 776 N N . CYS A 1 101 ? -16.172 -3.892 0.352 1.00 64.75 101 CYS A N 1
ATOM 777 C CA . CYS A 1 101 ? -15.415 -3.838 1.600 1.00 64.75 101 CYS A CA 1
ATOM 778 C C . CYS A 1 101 ? -16.358 -4.427 2.669 1.00 64.75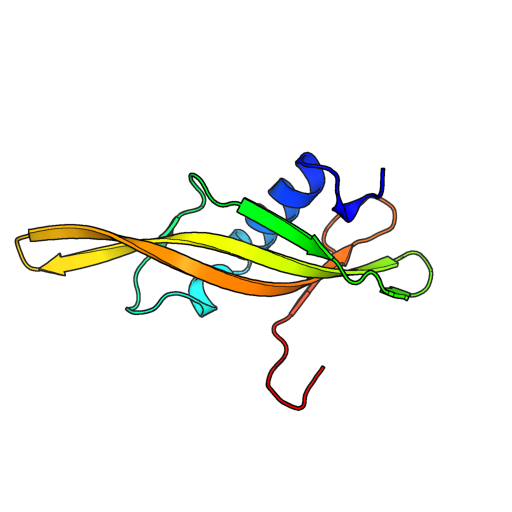 101 CYS A C 1
ATOM 780 O O . CYS A 1 101 ? -15.883 -5.242 3.474 1.00 64.75 101 CYS A O 1
#

Secondary structure (DSSP, 8-state):
--GGG-HHHHHHHHHHHHHTT-GGGG-SSSPEEEEEEEEEEEEEEEEETTEEEEEEEEEEEEEEE-GGG-EEEEEEEEEEEEEE-TTS-EEEEEPPBTTB-

Sequence (101 aa):
MNIWEDPVVQSDILDYLEQKQLLASFTSMGGVALREGAQCHCSLPEHVGNEVIVLCQFDFEELVPFGAAGDQRLRQQGQVHVRLDANGQVSDAWLCRPGSC

Organism: NCBI:txid637390

Foldseek 3Di:
DDLQPDPVLFLLVLVVCVVVCVQVVFDDASFDWDSPPKGKDWADWDDDPQKIKTKIKMKTWTWDQDPPVGTDTDITIDIKIFIAGNNSHTPDIGDADVPGD

Radius of gyration: 14.67 Å; chains: 1; bounding box: 36×22×46 Å

pLDDT: mean 89.97, std 8.65, range [54.16, 97.12]